Protein AF-A0ABD6F5F9-F1 (afdb_monomer_lite)

Sequence (88 aa):
MLAVYQTAVGYQLWHALALIGVGLLSFHLPASAPLRWAGALLALGILLFSGSLYLLTLGGVRAGLVTPAGGVCWIVAWALLAWAVLRA

Foldseek 3Di:
DVVLLVVLVVLLVVLVVVLVVLVVCCVVVVPQPLSVLLNVLSVQLNCQQSVQSCCCPVVVDHPPVSNVSSVVSNVSSVVSVVVSVVVD

Secondary structure (DSSP, 8-state):
-HHHHHHHHHHHHHHHHHHHHHHHHTTT-TT-HHHHHHHHHHHHHIIIIIHHHHHHHHH----TTHHHHHHHHHHHHHHHHHHHHHT-

pLDDT: mean 96.46, std 3.78, range [76.19, 98.75]

Structure (mmCIF, N/CA/C/O backbone):
data_AF-A0ABD6F5F9-F1
#
_entry.id   AF-A0ABD6F5F9-F1
#
loop_
_atom_site.group_PDB
_atom_site.id
_atom_site.type_symbol
_atom_site.label_atom_id
_atom_site.label_alt_id
_atom_site.label_comp_id
_atom_site.label_asym_id
_atom_site.label_entity_id
_atom_site.label_seq_id
_atom_site.pdbx_PDB_ins_code
_atom_site.Cartn_x
_atom_site.Cartn_y
_atom_site.Cartn_z
_atom_site.occupancy
_atom_site.B_iso_or_equiv
_atom_site.auth_seq_id
_atom_site.auth_comp_id
_atom_site.auth_asym_id
_atom_site.auth_atom_id
_atom_site.pdbx_PDB_model_num
ATOM 1 N N . MET A 1 1 ? -11.574 -2.558 19.464 1.00 90.88 1 MET A N 1
ATOM 2 C CA . MET A 1 1 ? -10.921 -1.390 18.827 1.00 90.88 1 MET A CA 1
ATOM 3 C C . MET A 1 1 ? -9.411 -1.554 18.720 1.00 90.88 1 MET A C 1
ATOM 5 O O . MET A 1 1 ? -8.903 -1.406 17.619 1.00 90.88 1 MET A O 1
ATOM 9 N N . LEU A 1 2 ? -8.705 -1.969 19.781 1.00 96.25 2 LEU A N 1
ATOM 10 C CA . LEU A 1 2 ? -7.255 -2.224 19.721 1.00 96.25 2 LEU A CA 1
ATOM 11 C C . LEU A 1 2 ? -6.833 -3.216 18.617 1.00 96.25 2 LEU A C 1
ATOM 13 O O . LEU A 1 2 ? -5.901 -2.931 17.877 1.00 96.25 2 LEU A O 1
ATOM 17 N N . ALA A 1 3 ? -7.549 -4.332 18.443 1.00 97.81 3 ALA A N 1
ATOM 18 C CA . ALA A 1 3 ? -7.242 -5.308 17.388 1.00 97.81 3 ALA A CA 1
ATOM 19 C C . ALA A 1 3 ? -7.343 -4.721 15.961 1.00 97.81 3 ALA A C 1
ATOM 21 O O . ALA A 1 3 ? -6.531 -5.030 15.092 1.00 97.81 3 ALA A O 1
ATOM 22 N N . VAL A 1 4 ? -8.308 -3.825 15.720 1.00 97.00 4 VAL A N 1
ATOM 23 C CA . VAL A 1 4 ? -8.465 -3.138 14.424 1.00 97.00 4 VAL A CA 1
ATOM 24 C C . VAL A 1 4 ? -7.321 -2.148 14.205 1.00 97.00 4 VAL A C 1
ATOM 26 O O . VAL A 1 4 ? -6.777 -2.069 13.108 1.00 97.00 4 VAL A O 1
ATOM 29 N N . TYR A 1 5 ? -6.897 -1.450 15.260 1.00 98.00 5 TYR A N 1
ATOM 30 C CA . T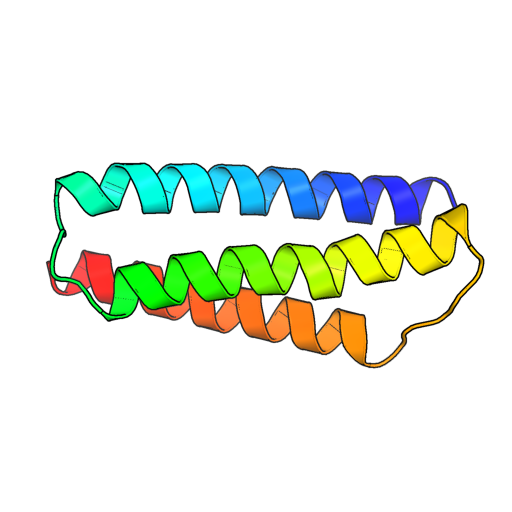YR A 1 5 ? -5.747 -0.550 15.200 1.00 98.00 5 TYR A CA 1
ATOM 31 C C . TYR A 1 5 ? -4.451 -1.320 14.911 1.00 98.00 5 TYR A C 1
ATOM 33 O O . TYR A 1 5 ? -3.687 -0.943 14.030 1.00 98.00 5 TYR A O 1
ATOM 41 N N . GLN A 1 6 ? -4.237 -2.456 15.582 1.00 98.38 6 GLN A N 1
ATOM 42 C CA . GLN A 1 6 ? -3.105 -3.347 15.307 1.00 98.38 6 GLN A CA 1
ATOM 43 C C . GLN A 1 6 ? -3.135 -3.889 13.875 1.00 98.38 6 GLN A C 1
ATOM 45 O O . GLN A 1 6 ? -2.085 -4.010 13.250 1.00 98.38 6 GLN A O 1
ATOM 50 N N . THR A 1 7 ? -4.326 -4.148 13.328 1.00 97.75 7 THR A N 1
ATOM 51 C CA . THR A 1 7 ? -4.488 -4.503 11.912 1.00 97.75 7 THR A CA 1
ATOM 52 C C . THR A 1 7 ? -4.030 -3.348 11.017 1.00 97.75 7 THR A C 1
ATOM 54 O O . THR A 1 7 ? -3.199 -3.556 10.140 1.00 97.75 7 THR A O 1
ATOM 57 N N . ALA A 1 8 ? -4.487 -2.119 11.266 1.00 97.88 8 ALA A N 1
ATOM 58 C CA . ALA A 1 8 ? -4.086 -0.941 10.494 1.00 97.88 8 ALA A CA 1
ATOM 59 C C . ALA A 1 8 ? -2.559 -0.744 10.467 1.00 97.88 8 ALA A C 1
ATOM 61 O O . ALA A 1 8 ? -1.976 -0.605 9.386 1.00 97.88 8 ALA A O 1
ATOM 62 N N . VAL A 1 9 ? -1.920 -0.814 11.642 1.00 98.56 9 VAL A N 1
ATOM 63 C CA . VAL A 1 9 ? -0.463 -0.677 11.805 1.00 98.56 9 VAL A CA 1
ATOM 64 C C . VAL A 1 9 ? 0.282 -1.837 11.149 1.00 98.56 9 VAL A C 1
ATOM 66 O O . VAL A 1 9 ? 1.242 -1.608 10.418 1.00 98.56 9 VAL A O 1
ATOM 69 N N . GLY A 1 10 ? -0.162 -3.077 11.368 1.00 98.62 10 GLY A N 1
ATOM 70 C CA . GLY A 1 10 ? 0.474 -4.263 10.797 1.00 98.62 10 GLY A CA 1
ATOM 71 C C . GLY A 1 10 ? 0.447 -4.247 9.271 1.00 98.62 10 GLY A C 1
ATOM 72 O O . GLY A 1 10 ? 1.479 -4.438 8.630 1.00 98.62 10 GLY A O 1
ATOM 73 N N . TYR A 1 11 ? -0.708 -3.940 8.678 1.00 98.31 11 TYR A N 1
ATOM 74 C CA . TYR A 1 11 ? -0.830 -3.813 7.228 1.00 98.31 11 TYR A CA 1
ATOM 75 C C . TYR A 1 11 ? -0.015 -2.636 6.678 1.00 98.31 11 TYR A C 1
ATOM 77 O O . TYR A 1 11 ? 0.620 -2.788 5.635 1.00 98.31 11 TYR A O 1
ATOM 85 N N . GLN A 1 12 ? 0.030 -1.496 7.377 1.00 98.75 12 GLN A N 1
ATOM 86 C CA . GLN A 1 12 ? 0.878 -0.369 6.980 1.00 98.75 12 GLN A CA 1
ATOM 87 C C . GLN A 1 12 ? 2.358 -0.762 6.976 1.00 98.75 12 GLN A C 1
ATOM 89 O O . GLN A 1 12 ? 3.051 -0.460 6.010 1.00 98.75 12 GLN A O 1
ATOM 94 N N . LEU A 1 13 ? 2.837 -1.442 8.021 1.00 98.75 13 LEU A N 1
ATOM 95 C CA . LEU A 1 13 ? 4.236 -1.853 8.144 1.00 98.75 13 LEU A CA 1
ATOM 96 C C . LEU A 1 13 ? 4.654 -2.764 6.986 1.00 98.75 13 LEU A C 1
ATOM 98 O O . LEU A 1 13 ? 5.630 -2.469 6.300 1.00 98.75 13 LEU A O 1
ATOM 102 N N . TRP A 1 14 ? 3.903 -3.840 6.734 1.00 98.50 14 TRP A N 1
ATOM 103 C CA . TRP A 1 14 ? 4.251 -4.801 5.684 1.00 98.50 14 TRP A CA 1
ATOM 104 C C . TRP A 1 14 ? 4.284 -4.163 4.292 1.00 98.50 14 TRP A C 1
ATOM 106 O O . TRP A 1 14 ? 5.215 -4.404 3.523 1.00 98.50 14 TRP A O 1
ATOM 116 N N . HIS A 1 15 ? 3.321 -3.295 3.976 1.00 98.38 15 HIS A N 1
ATOM 117 C CA . HIS A 1 15 ? 3.279 -2.631 2.673 1.00 98.38 15 HIS A CA 1
ATOM 118 C C . HIS A 1 15 ? 4.266 -1.458 2.570 1.00 98.38 15 HIS A C 1
ATOM 120 O O . HIS A 1 15 ? 4.739 -1.167 1.474 1.00 98.38 15 HIS A O 1
ATOM 126 N N . ALA A 1 16 ? 4.644 -0.818 3.682 1.00 98.56 16 ALA A N 1
ATOM 127 C CA . ALA A 1 16 ? 5.723 0.168 3.703 1.00 98.56 16 ALA A CA 1
ATOM 128 C C . ALA A 1 16 ? 7.089 -0.490 3.458 1.00 98.56 16 ALA A C 1
ATOM 130 O O . ALA A 1 16 ? 7.893 0.038 2.693 1.00 98.56 16 ALA A O 1
ATOM 131 N N . LEU A 1 17 ? 7.335 -1.671 4.035 1.00 98.69 17 LEU A N 1
ATOM 132 C CA . LEU A 1 17 ? 8.527 -2.468 3.730 1.00 98.69 17 LEU A CA 1
ATOM 133 C C . LEU A 1 17 ? 8.557 -2.881 2.252 1.00 98.69 17 LEU A C 1
ATOM 135 O O . LEU A 1 17 ? 9.590 -2.743 1.598 1.00 98.69 17 LEU A O 1
ATOM 139 N N . ALA A 1 18 ? 7.418 -3.308 1.696 1.00 98.31 18 ALA A N 1
ATOM 140 C CA . ALA A 1 18 ? 7.305 -3.580 0.264 1.00 98.31 18 ALA A CA 1
ATOM 141 C C . ALA A 1 18 ? 7.597 -2.328 -0.585 1.00 98.31 18 ALA A C 1
ATOM 143 O O . ALA A 1 18 ? 8.313 -2.416 -1.579 1.00 98.31 18 ALA A O 1
ATOM 144 N N . LEU A 1 19 ? 7.107 -1.152 -0.174 1.00 98.62 19 LEU A N 1
ATOM 145 C CA . LEU A 1 19 ? 7.358 0.118 -0.860 1.00 98.62 19 LEU A CA 1
ATOM 146 C C . LEU A 1 19 ? 8.844 0.507 -0.838 1.00 98.62 19 LEU A C 1
ATOM 148 O O . LEU A 1 19 ? 9.366 0.963 -1.854 1.00 98.62 19 LEU A O 1
ATOM 152 N N . ILE A 1 20 ? 9.541 0.274 0.279 1.00 98.69 20 ILE A N 1
ATOM 153 C CA . ILE A 1 20 ? 11.003 0.418 0.358 1.00 98.69 20 ILE A CA 1
ATOM 154 C C . ILE A 1 20 ? 11.676 -0.523 -0.650 1.00 98.69 20 ILE A C 1
ATOM 156 O O . ILE A 1 20 ? 12.538 -0.085 -1.408 1.00 98.69 20 ILE A O 1
ATOM 160 N N . GLY A 1 21 ? 11.242 -1.786 -0.719 1.00 98.25 21 GLY A N 1
ATOM 161 C CA . GLY A 1 21 ? 11.727 -2.751 -1.710 1.00 98.25 21 GLY A CA 1
ATOM 162 C C . GLY A 1 21 ? 11.528 -2.287 -3.158 1.00 98.25 21 GLY A C 1
ATOM 163 O O . GLY A 1 21 ? 12.453 -2.375 -3.962 1.00 98.25 21 GLY A O 1
ATOM 164 N N . VAL A 1 22 ? 10.363 -1.715 -3.483 1.00 98.31 22 VAL A N 1
ATOM 165 C CA . VAL A 1 22 ? 10.099 -1.099 -4.797 1.00 98.31 22 VAL A CA 1
ATOM 166 C C . VAL A 1 22 ? 11.054 0.068 -5.069 1.00 98.31 22 VAL A C 1
ATOM 168 O O . VAL A 1 22 ? 11.599 0.169 -6.168 1.00 98.31 22 VAL A O 1
ATOM 171 N N . GLY A 1 23 ? 11.295 0.924 -4.072 1.00 97.88 23 GLY A N 1
ATOM 172 C CA . GLY A 1 23 ? 12.260 2.022 -4.162 1.00 97.88 23 GLY A CA 1
ATOM 173 C C . GLY A 1 23 ? 13.676 1.531 -4.469 1.00 97.88 23 GLY A C 1
ATOM 174 O O . GLY A 1 23 ? 14.319 2.052 -5.376 1.00 97.88 23 GLY A O 1
ATOM 175 N N . LEU A 1 24 ? 14.135 0.479 -3.790 1.00 98.25 24 LEU A N 1
ATOM 176 C CA . LEU A 1 24 ? 15.441 -0.136 -4.046 1.00 98.25 24 LEU A CA 1
ATOM 177 C C . LEU A 1 24 ? 15.523 -0.763 -5.445 1.00 98.25 24 LEU A C 1
ATOM 179 O O . LEU A 1 24 ? 16.499 -0.550 -6.161 1.00 98.25 24 LEU A O 1
ATOM 183 N N . LEU A 1 25 ? 14.482 -1.478 -5.881 1.00 97.38 25 LEU A N 1
ATOM 184 C CA . LEU A 1 25 ? 14.421 -2.052 -7.231 1.00 97.38 25 LEU A CA 1
ATOM 185 C C . LEU A 1 25 ? 14.451 -0.983 -8.330 1.00 97.38 25 LEU A C 1
ATOM 187 O O . LEU A 1 25 ? 14.903 -1.263 -9.441 1.00 97.38 25 LEU A O 1
ATOM 191 N N . SER A 1 26 ? 14.014 0.245 -8.040 1.00 96.81 26 SER A N 1
ATOM 192 C CA . SER A 1 26 ? 14.009 1.323 -9.033 1.00 96.81 26 SER A CA 1
ATOM 193 C C . SER A 1 26 ? 15.413 1.732 -9.493 1.00 96.81 26 SER A C 1
ATOM 195 O O . SER A 1 26 ? 15.558 2.201 -10.620 1.00 96.81 26 SER A O 1
ATOM 197 N N . PHE A 1 27 ? 16.455 1.468 -8.693 1.00 96.56 27 PHE A N 1
ATOM 198 C CA . PHE A 1 27 ? 17.849 1.659 -9.108 1.00 96.56 27 PHE A CA 1
ATOM 199 C C . PHE A 1 27 ? 18.287 0.683 -10.206 1.00 96.56 27 PHE A C 1
ATOM 201 O O . PHE A 1 27 ? 19.160 1.013 -11.004 1.00 96.56 27 PHE A O 1
ATOM 208 N N . HIS A 1 28 ? 17.672 -0.500 -10.268 1.00 96.25 28 HIS A N 1
ATOM 209 C CA . HIS A 1 28 ? 17.976 -1.526 -11.266 1.00 96.25 28 HIS A CA 1
ATOM 210 C C . HIS A 1 28 ? 17.026 -1.476 -12.469 1.00 96.25 28 HIS A C 1
ATOM 212 O O . HIS A 1 28 ? 17.404 -1.879 -13.564 1.00 96.25 28 HIS A O 1
ATOM 218 N N . LEU A 1 29 ? 15.809 -0.953 -12.281 1.00 95.19 29 LEU A N 1
ATOM 219 C CA . LEU A 1 29 ? 14.757 -0.884 -13.301 1.00 95.19 29 LEU A CA 1
ATOM 220 C C . LEU A 1 29 ? 14.218 0.552 -13.485 1.00 95.19 29 LEU A C 1
ATOM 222 O O . LEU A 1 29 ? 13.008 0.777 -13.366 1.00 95.19 29 LEU A O 1
ATOM 226 N N . PRO A 1 30 ? 15.075 1.544 -13.797 1.00 89.75 30 PRO A N 1
ATOM 227 C CA . PRO A 1 30 ? 14.722 2.968 -13.721 1.00 89.75 30 PRO A CA 1
ATOM 228 C C . PRO A 1 30 ? 13.614 3.400 -14.695 1.00 89.75 30 PRO A C 1
ATOM 230 O O . PRO A 1 30 ? 12.863 4.332 -14.412 1.00 89.75 30 PRO A O 1
ATOM 233 N N . ALA A 1 31 ? 13.468 2.710 -15.831 1.00 92.62 31 ALA A N 1
ATOM 234 C CA . ALA A 1 31 ? 12.446 3.000 -16.841 1.00 92.62 31 ALA A CA 1
ATOM 235 C C . ALA A 1 31 ? 11.183 2.117 -16.723 1.00 92.62 31 ALA A C 1
ATOM 237 O O . ALA A 1 31 ? 10.288 2.204 -17.565 1.00 92.62 31 ALA A O 1
ATOM 238 N N . SER A 1 32 ? 11.080 1.266 -15.694 1.00 96.38 32 SER A N 1
ATOM 239 C CA . SER A 1 32 ? 9.965 0.322 -15.562 1.00 96.38 32 SER A CA 1
ATOM 240 C C . SER A 1 32 ? 8.677 1.020 -15.116 1.00 96.38 32 SER A C 1
ATOM 242 O O . SER A 1 32 ? 8.458 1.308 -13.936 1.00 96.38 32 SER A O 1
ATOM 244 N N . ALA A 1 33 ? 7.781 1.277 -16.073 1.00 97.00 33 ALA A N 1
ATOM 245 C CA . ALA A 1 33 ? 6.436 1.781 -15.793 1.00 97.00 33 ALA A CA 1
ATOM 246 C C . ALA A 1 33 ? 5.636 0.872 -14.831 1.00 97.00 33 ALA A C 1
ATOM 248 O O . ALA A 1 33 ? 5.031 1.416 -13.903 1.00 97.00 33 ALA A O 1
ATOM 249 N N . PRO A 1 34 ? 5.652 -0.475 -14.962 1.00 97.50 34 PRO A N 1
ATOM 250 C CA . PRO A 1 34 ? 4.996 -1.360 -13.998 1.00 97.50 34 PRO A CA 1
ATOM 251 C C . PRO A 1 34 ? 5.523 -1.190 -12.568 1.00 97.50 34 PRO A C 1
ATOM 253 O O . PRO A 1 34 ? 4.726 -1.126 -11.635 1.00 97.50 34 PRO A O 1
ATOM 256 N N . LEU A 1 35 ? 6.841 -1.032 -12.389 1.00 97.94 35 LEU A N 1
ATOM 257 C CA . LEU A 1 35 ? 7.443 -0.829 -11.068 1.00 97.94 35 LEU A CA 1
ATOM 258 C C . LEU A 1 35 ? 6.998 0.497 -10.431 1.00 97.94 35 LEU A C 1
ATOM 260 O O . LEU A 1 35 ? 6.654 0.538 -9.250 1.00 97.94 35 LEU A O 1
ATOM 264 N N . ARG A 1 36 ? 6.936 1.577 -11.223 1.00 98.00 36 ARG A N 1
ATOM 265 C CA . ARG A 1 36 ? 6.433 2.884 -10.765 1.00 98.00 36 ARG A CA 1
ATOM 266 C C . ARG A 1 36 ? 4.980 2.802 -10.299 1.00 98.00 36 ARG A C 1
ATOM 268 O O . ARG A 1 36 ? 4.647 3.319 -9.234 1.00 98.00 36 ARG A O 1
ATOM 275 N N . TRP A 1 37 ? 4.124 2.138 -11.076 1.00 98.44 37 TRP A N 1
ATOM 276 C CA . TRP A 1 37 ? 2.720 1.942 -10.711 1.00 98.44 37 TRP A CA 1
ATOM 277 C C . TRP A 1 37 ? 2.550 1.029 -9.494 1.00 98.44 37 TRP A C 1
ATOM 279 O O . TRP A 1 37 ? 1.702 1.319 -8.652 1.00 98.44 37 TRP A O 1
ATOM 289 N N . ALA A 1 38 ? 3.379 -0.009 -9.342 1.00 98.44 38 ALA A N 1
ATOM 290 C CA . ALA A 1 38 ? 3.390 -0.844 -8.142 1.00 98.44 38 ALA A CA 1
ATOM 291 C C . ALA A 1 38 ? 3.669 -0.015 -6.875 1.00 98.44 38 ALA A C 1
ATOM 293 O O . ALA A 1 38 ? 2.937 -0.124 -5.893 1.00 98.44 38 ALA A O 1
ATOM 294 N N . GLY A 1 39 ? 4.664 0.878 -6.916 1.00 98.38 39 GLY A N 1
ATOM 295 C CA . GLY A 1 39 ? 4.961 1.787 -5.804 1.00 98.38 39 GLY A CA 1
ATOM 296 C C . GLY A 1 39 ? 3.809 2.746 -5.488 1.00 98.38 39 GLY A C 1
ATOM 297 O O . GLY A 1 39 ? 3.407 2.878 -4.331 1.00 98.38 39 GLY A O 1
ATOM 298 N N . ALA A 1 40 ? 3.222 3.368 -6.514 1.00 98.62 40 ALA A N 1
ATOM 299 C CA . ALA A 1 40 ? 2.089 4.279 -6.342 1.00 98.62 40 ALA A CA 1
ATOM 300 C C . ALA A 1 40 ? 0.862 3.579 -5.730 1.00 98.62 40 ALA A C 1
ATOM 302 O O . ALA A 1 40 ? 0.227 4.117 -4.824 1.00 98.62 40 ALA A O 1
ATOM 303 N N . LEU A 1 41 ? 0.548 2.364 -6.186 1.00 98.75 41 LEU A N 1
ATOM 304 C CA . LEU A 1 41 ? -0.578 1.580 -5.681 1.00 98.75 41 LEU A CA 1
ATOM 305 C C . LEU A 1 41 ? -0.331 1.019 -4.276 1.00 98.75 41 LEU A C 1
ATOM 307 O O . LEU A 1 41 ? -1.274 0.959 -3.490 1.00 98.75 41 LEU A O 1
ATOM 311 N N . LEU A 1 42 ? 0.910 0.667 -3.919 1.00 98.62 42 LEU A N 1
ATOM 312 C CA . LEU A 1 42 ? 1.272 0.324 -2.538 1.00 98.62 42 LEU A CA 1
ATOM 313 C C . LEU A 1 42 ? 1.001 1.495 -1.591 1.00 98.62 42 LEU A C 1
ATOM 315 O O . LEU A 1 42 ? 0.330 1.317 -0.572 1.00 98.62 42 LEU A O 1
ATOM 319 N N . ALA A 1 43 ? 1.472 2.690 -1.955 1.00 98.69 43 ALA A N 1
ATOM 320 C CA . ALA A 1 43 ? 1.259 3.904 -1.176 1.00 98.69 43 ALA A CA 1
ATOM 321 C C . ALA A 1 43 ? -0.233 4.259 -1.071 1.00 98.69 43 ALA A C 1
ATOM 323 O O . ALA A 1 43 ? -0.737 4.487 0.029 1.00 98.69 43 ALA A O 1
ATOM 324 N N . LEU A 1 44 ? -0.964 4.236 -2.191 1.00 98.69 44 LEU A N 1
ATOM 325 C CA . LEU A 1 44 ? -2.405 4.490 -2.202 1.00 98.69 44 LEU A CA 1
ATOM 326 C C . LEU A 1 44 ? -3.167 3.454 -1.362 1.00 98.69 44 LEU A C 1
ATOM 328 O O . LEU A 1 44 ? -4.040 3.824 -0.581 1.00 98.69 44 LEU A O 1
ATOM 332 N N . GLY A 1 45 ? -2.805 2.174 -1.458 1.00 98.50 45 GLY A N 1
ATOM 333 C CA . GLY A 1 45 ? -3.400 1.108 -0.658 1.00 98.50 45 GLY A CA 1
ATOM 334 C C . GLY A 1 45 ? -3.198 1.312 0.845 1.00 98.50 45 GLY A C 1
ATOM 335 O O . GLY A 1 45 ? -4.146 1.132 1.603 1.00 98.50 45 GLY A O 1
ATOM 336 N N . ILE A 1 46 ? -2.020 1.782 1.283 1.00 98.62 46 ILE A N 1
ATOM 337 C CA . ILE A 1 46 ? -1.769 2.151 2.691 1.00 98.62 46 ILE A CA 1
ATOM 338 C C . ILE A 1 46 ? -2.719 3.267 3.138 1.00 98.62 46 ILE A C 1
ATOM 340 O O . ILE A 1 46 ? -3.351 3.153 4.190 1.00 98.62 46 ILE A O 1
ATOM 344 N N . LEU A 1 47 ? -2.854 4.327 2.338 1.00 98.38 47 LEU A N 1
ATOM 345 C CA . LEU A 1 47 ? -3.724 5.456 2.675 1.00 98.38 47 LEU A CA 1
ATOM 346 C C . LEU A 1 47 ? -5.197 5.040 2.754 1.00 98.38 47 LEU A C 1
ATOM 348 O O . LEU A 1 47 ? -5.887 5.410 3.700 1.00 98.38 47 LEU A O 1
ATOM 352 N N . LEU A 1 48 ? -5.679 4.253 1.792 1.00 98.06 48 LEU A N 1
ATOM 353 C CA . LEU A 1 48 ? -7.077 3.827 1.749 1.00 98.06 48 LEU A CA 1
ATOM 354 C C . LEU A 1 48 ? -7.376 2.771 2.820 1.00 98.06 48 LEU A C 1
ATOM 356 O O . LEU A 1 48 ? -8.287 2.944 3.627 1.00 98.06 48 LEU A O 1
ATOM 360 N N . PHE A 1 49 ? -6.599 1.690 2.877 1.00 98.06 49 PHE A N 1
ATOM 361 C CA . PHE A 1 49 ? -6.855 0.586 3.796 1.00 98.06 49 PHE A CA 1
ATOM 362 C C . PHE A 1 49 ? -6.507 0.975 5.233 1.00 98.06 49 PHE A C 1
ATOM 364 O O . PHE A 1 49 ? -7.407 1.100 6.062 1.00 98.06 49 PHE A O 1
ATOM 371 N N . SER A 1 50 ? -5.230 1.220 5.542 1.00 98.12 50 SER A N 1
ATOM 372 C CA . SER A 1 50 ? -4.806 1.521 6.915 1.00 98.12 50 SER A CA 1
ATOM 373 C C . SER A 1 50 ? -5.376 2.852 7.400 1.00 98.12 50 SER A C 1
ATOM 375 O O . SER A 1 50 ? -5.853 2.924 8.530 1.00 98.12 50 SER A O 1
ATOM 377 N N . GLY A 1 51 ? -5.434 3.874 6.537 1.00 97.38 51 GLY A N 1
ATOM 378 C CA . GLY A 1 51 ? -6.071 5.152 6.870 1.00 97.38 51 GLY A CA 1
ATOM 379 C C . GLY A 1 51 ? -7.547 5.006 7.246 1.00 97.38 51 GLY A C 1
ATOM 380 O O . GLY A 1 51 ? -7.965 5.550 8.268 1.00 97.38 51 GLY A O 1
ATOM 381 N N . SER A 1 52 ? -8.332 4.212 6.503 1.00 97.50 52 SER A N 1
ATOM 382 C CA . SER A 1 52 ? -9.737 3.953 6.864 1.00 97.50 52 SER A CA 1
ATOM 383 C C . SER A 1 52 ? -9.889 3.267 8.225 1.00 97.50 52 SER A C 1
ATOM 385 O O . SER A 1 52 ? -10.798 3.598 8.987 1.00 97.50 52 SER A O 1
ATOM 387 N N . LEU A 1 53 ? -8.977 2.353 8.569 1.00 97.31 53 LEU A N 1
ATOM 388 C CA . LEU A 1 53 ? -8.982 1.685 9.867 1.00 97.31 53 LEU A CA 1
ATOM 389 C C . LEU A 1 53 ? -8.561 2.632 10.998 1.00 97.31 53 LEU A C 1
ATOM 391 O O . LEU A 1 53 ? -9.157 2.575 12.072 1.00 97.31 53 LEU A O 1
ATOM 395 N N . TYR A 1 54 ? -7.619 3.550 10.761 1.00 97.62 54 TYR A N 1
ATOM 396 C CA . TYR A 1 54 ? -7.296 4.601 11.731 1.00 97.62 54 TYR A CA 1
ATOM 397 C C . TYR A 1 54 ? -8.477 5.536 11.974 1.00 97.62 54 TYR A C 1
ATOM 399 O O . TYR A 1 54 ? -8.799 5.805 13.133 1.00 97.62 54 TYR A O 1
ATOM 407 N N . LEU A 1 55 ? -9.164 5.973 10.912 1.00 96.81 55 LEU A N 1
ATOM 408 C CA . LEU A 1 55 ? -10.384 6.779 11.019 1.00 96.81 55 LEU A CA 1
ATOM 409 C C . LEU A 1 55 ? -11.458 6.066 11.847 1.00 96.81 55 LEU A C 1
ATOM 411 O O . LEU A 1 55 ? -12.102 6.695 12.687 1.00 96.81 55 LEU A O 1
ATOM 415 N N . LEU A 1 56 ? -11.601 4.751 11.673 1.00 96.75 56 LEU A N 1
ATOM 416 C CA . LEU A 1 56 ? -12.517 3.939 12.465 1.00 96.75 56 LEU A CA 1
ATOM 417 C C . LEU A 1 56 ? -12.104 3.874 13.941 1.00 96.75 56 LEU A C 1
ATOM 419 O O . LEU A 1 56 ? -12.949 4.039 14.817 1.00 96.75 56 LEU A O 1
ATOM 423 N N . THR A 1 57 ? -10.827 3.627 14.237 1.00 96.56 57 THR A N 1
ATOM 424 C CA . THR A 1 57 ? -10.376 3.374 15.616 1.00 96.56 57 THR A CA 1
ATOM 425 C C . THR A 1 57 ? -10.143 4.629 16.445 1.00 96.56 57 THR A C 1
ATOM 427 O O . THR A 1 57 ? -10.291 4.566 17.661 1.00 96.56 57 THR A O 1
ATOM 430 N N . LEU A 1 58 ? -9.760 5.739 15.808 1.00 95.88 58 LEU A N 1
ATOM 431 C CA . LEU A 1 58 ? -9.423 7.001 16.475 1.00 95.88 58 L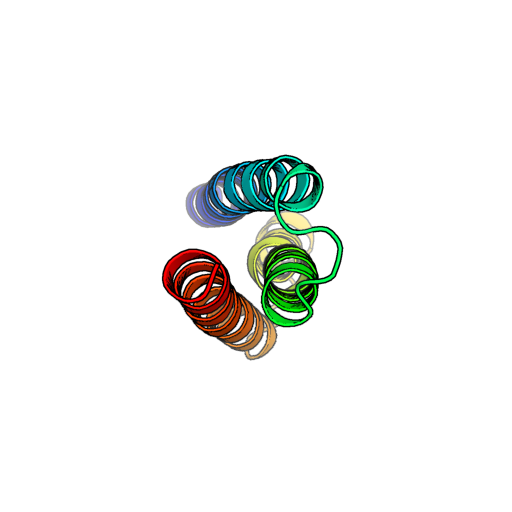EU A CA 1
ATOM 432 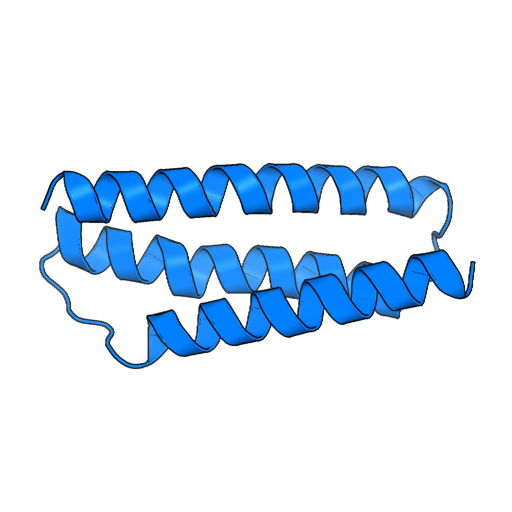C C . LEU A 1 58 ? -10.549 8.034 16.353 1.00 95.88 58 LEU A C 1
ATOM 434 O O . LEU A 1 58 ? -10.774 8.797 17.284 1.00 95.88 58 LEU A O 1
ATOM 438 N N . GLY A 1 59 ? -11.254 8.052 15.217 1.00 93.19 59 GLY A N 1
ATOM 439 C CA . GLY A 1 59 ? -12.326 9.013 14.932 1.00 93.19 59 GLY A CA 1
ATOM 440 C C . GLY A 1 59 ? -13.740 8.426 14.951 1.00 93.19 59 GLY A C 1
ATOM 441 O O . GLY A 1 59 ? -14.701 9.178 14.830 1.00 93.19 59 GLY A O 1
ATOM 442 N N . GLY A 1 60 ? -13.899 7.101 15.062 1.00 92.31 60 GLY A N 1
ATOM 443 C CA . GLY A 1 60 ? -15.206 6.433 15.020 1.00 92.31 60 GLY A CA 1
ATOM 444 C C . GLY A 1 60 ? -15.886 6.423 13.641 1.00 92.31 60 GLY A C 1
ATOM 445 O O . GLY A 1 60 ? -17.037 5.997 13.531 1.00 92.31 60 GLY A O 1
ATOM 446 N N . VAL A 1 61 ? -15.202 6.866 12.580 1.00 93.94 61 VAL A N 1
ATOM 447 C CA . VAL A 1 61 ? -15.775 7.008 11.231 1.00 93.94 61 VAL A CA 1
ATOM 448 C C . VAL A 1 61 ? -15.674 5.693 10.458 1.00 93.94 61 VAL A C 1
ATOM 450 O O . VAL A 1 61 ? -14.595 5.131 10.283 1.00 93.94 61 VAL A O 1
ATOM 453 N N . ARG A 1 62 ? -16.804 5.208 9.936 1.00 91.62 62 ARG A N 1
ATOM 454 C CA . ARG A 1 62 ? -16.874 3.981 9.127 1.00 91.62 62 ARG A CA 1
ATOM 455 C C . ARG A 1 62 ? -16.772 4.295 7.635 1.00 91.62 62 ARG A C 1
ATOM 457 O O . ARG A 1 62 ? -17.770 4.598 6.992 1.00 91.62 62 ARG A O 1
ATOM 464 N N . ALA A 1 63 ? -15.581 4.152 7.065 1.00 87.44 63 ALA A N 1
ATOM 465 C CA . ALA A 1 63 ? -15.325 4.355 5.637 1.00 87.44 63 ALA A CA 1
ATOM 466 C C . ALA A 1 63 ? -15.468 3.043 4.829 1.00 87.44 63 ALA A C 1
ATOM 468 O O . ALA A 1 63 ? -14.540 2.613 4.151 1.00 87.44 63 AL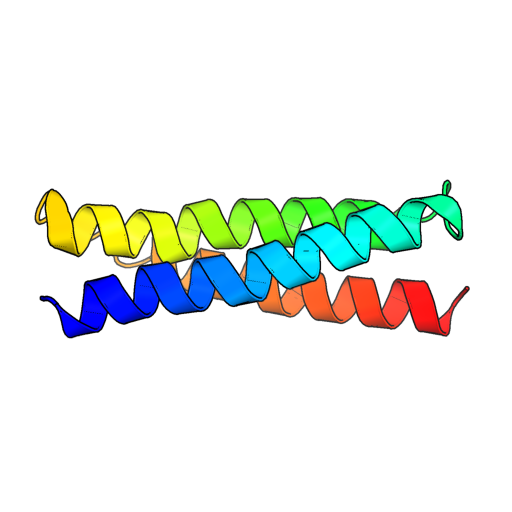A A O 1
ATOM 469 N N . GLY A 1 64 ? -16.626 2.379 4.932 1.00 76.19 64 GLY A N 1
ATOM 470 C CA . GLY A 1 64 ? -16.808 0.957 4.586 1.00 76.19 64 GLY A CA 1
ATOM 471 C C . GLY A 1 64 ? -16.289 0.492 3.215 1.00 76.19 64 GLY A C 1
ATOM 472 O O . GLY A 1 64 ? -15.679 -0.569 3.141 1.00 76.19 64 GLY A O 1
ATOM 473 N N . LEU A 1 65 ? -16.477 1.267 2.139 1.00 85.75 65 LEU A N 1
ATOM 474 C CA . LEU A 1 65 ? -15.991 0.904 0.792 1.00 85.75 65 LEU A CA 1
ATOM 475 C C . LEU A 1 65 ? -14.536 1.322 0.516 1.00 85.75 65 LEU A C 1
ATOM 477 O O . LEU A 1 65 ? -13.944 0.886 -0.469 1.00 85.75 65 LEU A O 1
ATOM 481 N N . VAL A 1 66 ? -13.932 2.119 1.397 1.00 93.00 66 VAL A N 1
ATOM 482 C CA . VAL A 1 66 ? -12.547 2.585 1.256 1.00 93.00 66 VAL A CA 1
ATOM 483 C C . VAL A 1 66 ? -11.557 1.464 1.585 1.00 93.00 66 VAL A C 1
ATOM 485 O O . VAL A 1 66 ? -10.560 1.300 0.883 1.00 93.00 66 VAL A O 1
ATOM 488 N N . THR A 1 67 ? -11.851 0.634 2.593 1.00 92.12 67 THR A N 1
ATOM 489 C CA . THR A 1 67 ? -10.976 -0.487 2.974 1.00 92.12 67 THR A CA 1
ATOM 490 C C . THR A 1 67 ? -10.832 -1.527 1.848 1.00 92.12 67 THR A C 1
ATOM 492 O O . THR A 1 67 ? -9.696 -1.839 1.487 1.00 92.12 67 THR A O 1
ATOM 495 N N . PRO A 1 68 ? -11.915 -2.023 1.206 1.00 95.25 68 PRO A N 1
ATOM 496 C CA . PRO A 1 68 ? -11.790 -2.936 0.067 1.00 95.25 68 PRO A CA 1
ATOM 497 C C . PRO A 1 68 ? -11.038 -2.327 -1.121 1.00 95.25 68 PRO A C 1
ATOM 499 O O . PRO A 1 68 ? -10.230 -3.017 -1.739 1.00 95.25 68 PRO A O 1
ATOM 502 N N . ALA A 1 69 ? -11.243 -1.036 -1.413 1.00 97.69 69 ALA A N 1
ATOM 503 C CA . ALA A 1 69 ? -10.523 -0.348 -2.484 1.00 97.69 69 ALA A CA 1
ATOM 504 C C . ALA A 1 69 ? -9.003 -0.349 -2.245 1.00 97.69 69 ALA A C 1
ATOM 506 O O . ALA A 1 69 ? -8.238 -0.655 -3.159 1.00 97.69 69 ALA A O 1
ATOM 507 N N . GLY A 1 70 ? -8.562 -0.104 -1.006 1.00 97.69 70 GLY A N 1
ATOM 508 C CA . GLY A 1 70 ? -7.147 -0.205 -0.643 1.00 97.69 70 GLY A CA 1
ATOM 509 C C . GLY A 1 70 ? -6.576 -1.619 -0.807 1.00 97.69 70 GLY A C 1
ATOM 510 O O . GLY A 1 70 ? -5.463 -1.777 -1.307 1.00 97.69 70 GLY A O 1
ATOM 511 N N . GLY A 1 71 ? -7.360 -2.651 -0.478 1.00 97.56 71 GLY A N 1
ATOM 512 C CA . GLY A 1 71 ? -6.978 -4.049 -0.708 1.00 97.56 71 GLY A CA 1
ATOM 513 C C . GLY A 1 71 ? -6.786 -4.380 -2.192 1.00 97.56 71 GLY A C 1
ATOM 514 O O . GLY A 1 71 ? -5.807 -5.030 -2.560 1.00 97.56 71 GLY A O 1
ATOM 515 N N . VAL A 1 72 ? -7.666 -3.874 -3.063 1.00 98.38 72 VAL A N 1
ATOM 516 C CA . VAL A 1 72 ? -7.522 -4.014 -4.523 1.00 98.38 72 VAL A CA 1
ATOM 517 C C . VAL A 1 72 ? -6.253 -3.319 -5.018 1.00 98.38 72 VAL A C 1
ATOM 519 O O . VAL A 1 72 ? -5.523 -3.908 -5.816 1.00 98.38 72 VAL A O 1
ATOM 522 N N . CYS A 1 73 ? -5.937 -2.117 -4.516 1.00 98.44 73 CYS A N 1
ATOM 523 C CA . CYS A 1 73 ? -4.683 -1.439 -4.856 1.00 98.44 73 CYS A CA 1
ATOM 524 C C . CYS A 1 73 ? -3.463 -2.318 -4.555 1.00 98.44 73 CYS A C 1
ATOM 526 O O . CYS A 1 73 ? -2.582 -2.432 -5.403 1.00 98.44 73 CYS A O 1
ATOM 528 N N . TRP A 1 74 ? -3.423 -2.990 -3.402 1.00 98.50 74 TRP A N 1
ATOM 529 C CA . TRP A 1 74 ? -2.318 -3.890 -3.065 1.00 98.50 74 TRP A CA 1
ATOM 530 C C . TRP A 1 74 ? -2.235 -5.118 -3.968 1.00 98.50 74 TRP A C 1
ATOM 532 O O . TRP A 1 74 ? -1.140 -5.450 -4.413 1.00 98.50 74 TRP A O 1
ATOM 542 N N . ILE A 1 75 ? -3.359 -5.765 -4.291 1.00 98.56 75 ILE A N 1
ATOM 543 C CA . ILE A 1 75 ? -3.366 -6.916 -5.210 1.00 98.56 75 ILE A CA 1
ATOM 544 C C . ILE A 1 75 ? -2.779 -6.515 -6.569 1.00 98.56 75 ILE A C 1
ATOM 546 O O . ILE A 1 75 ? -1.887 -7.190 -7.087 1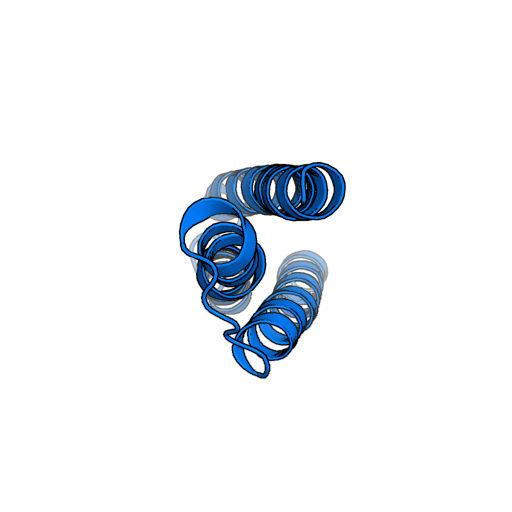.00 98.56 75 ILE A O 1
ATOM 550 N N . VAL A 1 76 ? -3.232 -5.387 -7.125 1.00 98.69 76 VAL A N 1
ATOM 551 C CA . VAL A 1 76 ? -2.720 -4.879 -8.405 1.00 98.69 76 VAL A CA 1
ATOM 552 C C . VAL A 1 76 ? -1.246 -4.482 -8.283 1.00 98.69 76 VAL A C 1
ATOM 554 O O . VAL A 1 76 ? -0.461 -4.789 -9.177 1.00 98.69 76 VAL A O 1
ATOM 557 N N . ALA A 1 77 ? -0.836 -3.863 -7.173 1.00 98.56 77 ALA A N 1
ATOM 558 C CA . ALA A 1 77 ? 0.557 -3.490 -6.946 1.00 98.56 77 ALA A CA 1
ATOM 559 C C . ALA A 1 77 ? 1.499 -4.702 -6.944 1.00 98.56 77 ALA A C 1
ATOM 561 O O . ALA A 1 77 ? 2.523 -4.680 -7.623 1.00 98.56 77 ALA A O 1
ATOM 562 N N . TRP A 1 78 ? 1.144 -5.772 -6.226 1.00 98.31 78 TRP A N 1
ATOM 563 C CA . TRP A 1 78 ? 1.935 -7.003 -6.182 1.00 98.31 78 TRP A CA 1
ATOM 564 C C . TRP A 1 78 ? 1.992 -7.701 -7.543 1.00 98.31 78 TRP A C 1
ATOM 566 O O . TRP A 1 78 ? 3.061 -8.165 -7.940 1.00 98.31 78 TRP A O 1
ATOM 576 N N . ALA A 1 79 ? 0.885 -7.719 -8.293 1.00 98.50 79 ALA A N 1
ATOM 577 C CA . ALA A 1 79 ? 0.866 -8.255 -9.653 1.00 98.50 79 ALA A CA 1
ATOM 578 C C . ALA A 1 79 ? 1.793 -7.465 -10.596 1.00 98.50 79 ALA A C 1
ATOM 580 O O . ALA A 1 79 ? 2.566 -8.061 -11.347 1.00 98.50 79 ALA A O 1
ATOM 581 N N . LEU A 1 80 ? 1.767 -6.129 -10.525 1.00 98.31 80 LEU A N 1
ATOM 582 C CA . LEU A 1 80 ? 2.654 -5.268 -11.311 1.00 98.31 80 LEU A CA 1
ATOM 583 C C . LEU A 1 80 ? 4.119 -5.410 -10.901 1.00 98.31 80 LEU A C 1
ATOM 585 O O . LEU A 1 80 ? 4.984 -5.410 -11.772 1.00 98.31 80 LEU A O 1
ATOM 589 N N . LEU A 1 81 ? 4.403 -5.551 -9.604 1.00 97.94 81 LEU A N 1
ATOM 590 C CA . LEU A 1 81 ? 5.754 -5.787 -9.102 1.00 97.94 81 LEU A CA 1
ATOM 591 C C . LEU A 1 81 ? 6.307 -7.119 -9.621 1.00 97.94 81 LEU A C 1
ATOM 593 O O . LEU A 1 81 ? 7.404 -7.148 -10.174 1.00 97.94 81 LEU A O 1
ATOM 597 N N . ALA A 1 82 ? 5.531 -8.200 -9.507 1.00 97.88 82 ALA A N 1
ATOM 598 C CA . ALA A 1 82 ? 5.911 -9.505 -10.039 1.00 97.88 82 ALA A CA 1
ATOM 599 C C . ALA A 1 82 ? 6.149 -9.437 -11.554 1.00 97.88 82 ALA A C 1
ATOM 601 O O . ALA A 1 82 ? 7.170 -9.910 -12.044 1.00 97.88 82 ALA A O 1
ATOM 602 N N . TRP A 1 83 ? 5.256 -8.779 -12.296 1.00 97.94 83 TRP A N 1
ATOM 603 C CA . TRP A 1 83 ? 5.416 -8.572 -13.734 1.00 97.94 83 TRP A CA 1
ATOM 604 C C . TRP A 1 83 ? 6.666 -7.760 -14.089 1.00 97.94 83 TRP A C 1
ATOM 606 O O . TRP A 1 83 ? 7.369 -8.113 -15.033 1.00 97.94 83 TRP A O 1
ATOM 616 N N . ALA A 1 84 ? 6.953 -6.689 -13.343 1.00 96.75 84 ALA A N 1
ATOM 617 C CA . ALA A 1 84 ? 8.127 -5.847 -13.552 1.00 96.75 84 ALA A CA 1
ATOM 618 C C . ALA A 1 84 ? 9.426 -6.645 -13.410 1.00 96.75 84 ALA A C 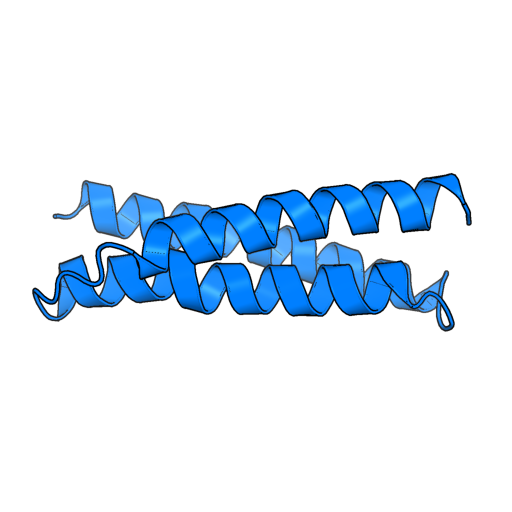1
ATOM 620 O O . ALA A 1 84 ? 10.328 -6.471 -14.217 1.00 96.75 84 ALA A O 1
ATOM 621 N N . VAL A 1 85 ? 9.501 -7.509 -12.394 1.00 95.94 85 VAL A N 1
ATOM 622 C CA . VAL A 1 85 ? 10.689 -8.321 -12.100 1.00 95.94 85 VAL A CA 1
ATOM 623 C C . VAL A 1 85 ? 10.818 -9.502 -13.061 1.00 95.94 85 VAL A C 1
ATOM 625 O O . VAL A 1 85 ? 11.918 -9.803 -13.499 1.00 95.94 85 VAL A O 1
ATOM 628 N N . LEU A 1 86 ? 9.716 -10.156 -13.438 1.00 96.31 86 LEU A N 1
ATOM 629 C CA . LEU A 1 86 ? 9.745 -11.287 -14.378 1.00 96.31 86 LEU A CA 1
ATOM 630 C C . LEU A 1 86 ? 10.036 -10.874 -15.830 1.00 96.31 86 LEU A C 1
ATOM 632 O O . LEU A 1 86 ? 10.363 -11.731 -16.647 1.00 96.31 86 LEU A O 1
ATOM 636 N N . ARG A 1 87 ? 9.867 -9.590 -16.167 1.00 89.69 87 ARG A N 1
ATOM 637 C CA . ARG A 1 87 ? 10.175 -9.022 -17.491 1.00 89.69 87 ARG A CA 1
ATOM 638 C C . ARG A 1 87 ? 11.409 -8.115 -17.513 1.00 89.69 87 ARG A C 1
ATOM 640 O O . ARG A 1 87 ? 11.650 -7.490 -18.546 1.00 89.69 87 ARG A O 1
ATOM 647 N N . ALA A 1 88 ? 12.103 -7.995 -16.385 1.00 81.31 88 ALA A N 1
ATOM 648 C CA . ALA A 1 88 ? 13.396 -7.325 -16.289 1.00 81.31 88 ALA A CA 1
ATOM 649 C C . ALA A 1 88 ? 14.470 -8.120 -17.038 1.00 81.31 88 ALA A C 1
ATOM 651 O O . ALA A 1 88 ? 15.324 -7.461 -17.669 1.00 81.31 88 ALA A O 1
#

Radius of gyration: 14.09 Å; chains: 1; bounding box: 35×20×37 Å